Protein AF-A0A553Y7W6-F1 (afdb_monomer_lite)

Organism: NCBI:txid2595054

Structure (mmCIF, N/CA/C/O backbone):
data_AF-A0A553Y7W6-F1
#
_entry.id   AF-A0A553Y7W6-F1
#
loop_
_atom_site.group_PDB
_atom_site.id
_atom_site.type_symbol
_atom_site.label_atom_id
_atom_site.label_alt_id
_atom_site.label_comp_id
_atom_site.label_asym_id
_atom_site.label_entity_id
_atom_site.label_seq_id
_atom_site.pdbx_PDB_ins_code
_atom_site.Cartn_x
_atom_site.Cartn_y
_atom_site.Cartn_z
_atom_site.occupancy
_atom_site.B_iso_or_equiv
_atom_site.auth_seq_id
_atom_site.auth_comp_id
_atom_site.auth_asym_id
_atom_site.auth_atom_id
_atom_site.pdbx_PDB_model_num
ATOM 1 N N . MET A 1 1 ? 10.000 -11.281 1.371 1.00 60.19 1 MET A N 1
ATOM 2 C CA . MET A 1 1 ? 10.105 -10.531 0.098 1.00 60.19 1 MET A CA 1
ATOM 3 C C . MET A 1 1 ? 10.979 -11.271 -0.905 1.00 60.19 1 MET A C 1
ATOM 5 O O . MET A 1 1 ? 10.520 -11.488 -2.017 1.00 60.19 1 MET A O 1
ATOM 9 N N . GLU A 1 2 ? 12.167 -11.736 -0.500 1.00 69.50 2 GLU A N 1
ATOM 10 C CA . GLU A 1 2 ? 13.088 -12.502 -1.363 1.00 69.50 2 GLU A CA 1
ATOM 11 C C . GLU A 1 2 ? 12.433 -13.718 -2.031 1.00 69.50 2 GLU A C 1
ATOM 13 O O . GLU A 1 2 ? 12.596 -13.907 -3.228 1.00 69.50 2 GLU A O 1
ATOM 18 N N . THR A 1 3 ? 11.587 -14.471 -1.320 1.00 86.38 3 THR A N 1
ATOM 19 C CA . THR A 1 3 ? 10.888 -15.637 -1.892 1.00 86.38 3 THR A CA 1
ATOM 20 C C . THR A 1 3 ? 9.918 -15.277 -3.024 1.00 86.38 3 THR A C 1
ATOM 22 O O . THR A 1 3 ? 9.827 -16.005 -4.006 1.00 86.38 3 THR A O 1
ATOM 25 N N . LEU A 1 4 ? 9.204 -14.148 -2.920 1.00 92.94 4 LEU A N 1
ATOM 26 C CA . LEU A 1 4 ? 8.251 -13.721 -3.953 1.00 92.94 4 LEU A CA 1
ATOM 27 C C . LEU A 1 4 ? 8.969 -13.099 -5.152 1.00 92.94 4 LEU A C 1
ATOM 29 O O . LEU A 1 4 ? 8.606 -13.363 -6.295 1.00 92.94 4 LEU A O 1
ATOM 33 N N . GLN A 1 5 ? 10.010 -12.309 -4.887 1.00 94.12 5 GLN A N 1
ATOM 34 C CA . GLN A 1 5 ? 10.893 -11.793 -5.925 1.00 94.12 5 GLN A CA 1
ATOM 35 C C . GLN A 1 5 ? 11.512 -12.940 -6.728 1.00 94.12 5 GLN A C 1
ATOM 37 O O . GLN A 1 5 ? 11.474 -12.910 -7.955 1.00 94.12 5 GLN A O 1
ATOM 42 N N . GLN A 1 6 ? 12.034 -13.959 -6.043 1.00 94.62 6 GLN A N 1
ATOM 43 C CA . GLN A 1 6 ? 12.625 -15.115 -6.700 1.00 94.62 6 GLN A CA 1
ATOM 44 C C . GLN A 1 6 ? 11.585 -15.869 -7.534 1.00 94.62 6 GLN A C 1
ATOM 46 O O . GLN A 1 6 ? 11.834 -16.131 -8.701 1.00 94.62 6 GLN A O 1
ATOM 51 N N . ALA A 1 7 ? 10.376 -16.094 -7.007 1.00 95.50 7 ALA A N 1
ATOM 52 C CA . ALA A 1 7 ? 9.299 -16.725 -7.772 1.00 95.50 7 ALA A CA 1
ATOM 53 C C . ALA A 1 7 ? 8.937 -15.957 -9.062 1.00 95.50 7 ALA A C 1
ATOM 55 O O . ALA A 1 7 ? 8.657 -16.571 -10.091 1.00 95.50 7 ALA A O 1
ATOM 56 N N . VAL A 1 8 ? 8.960 -14.619 -9.038 1.00 96.50 8 VAL A N 1
ATOM 57 C CA . VAL A 1 8 ? 8.783 -13.798 -10.250 1.00 96.50 8 VAL A CA 1
ATOM 58 C C . VAL A 1 8 ? 9.941 -13.987 -11.229 1.00 96.50 8 VAL A C 1
ATOM 60 O O . VAL A 1 8 ? 9.696 -14.181 -12.419 1.00 96.50 8 VAL A O 1
ATOM 63 N N . LEU A 1 9 ? 11.185 -13.960 -10.744 1.00 95.75 9 LEU A N 1
ATOM 64 C CA . LEU A 1 9 ? 12.383 -14.174 -11.566 1.00 95.75 9 LEU A CA 1
ATOM 65 C C . LEU A 1 9 ? 12.431 -15.579 -12.186 1.00 95.75 9 LEU A C 1
ATOM 67 O O . LEU A 1 9 ? 12.907 -15.729 -13.310 1.00 95.75 9 LEU A O 1
ATOM 71 N N . ASP A 1 10 ? 11.879 -16.570 -11.492 1.00 95.25 10 ASP A N 1
ATOM 72 C CA . ASP A 1 10 ? 11.763 -17.959 -11.944 1.00 95.25 10 ASP A CA 1
ATOM 73 C C . ASP A 1 10 ? 10.563 -18.180 -12.888 1.00 95.25 10 ASP A C 1
ATOM 75 O O . ASP A 1 10 ? 10.351 -19.286 -13.385 1.00 95.25 10 ASP A O 1
ATOM 79 N N . GLY A 1 11 ? 9.768 -17.139 -13.161 1.00 94.06 11 GLY A N 1
ATOM 80 C CA . GLY A 1 11 ? 8.676 -17.178 -14.136 1.00 94.06 11 GLY A CA 1
ATOM 81 C C . GLY A 1 11 ? 7.342 -17.712 -13.607 1.00 94.06 11 GLY A C 1
ATOM 82 O O . GLY A 1 11 ? 6.443 -17.991 -14.401 1.00 94.06 11 GLY A O 1
ATOM 83 N N . ALA A 1 12 ? 7.145 -17.801 -12.287 1.00 94.94 12 ALA A N 1
ATOM 84 C CA . ALA A 1 12 ? 5.928 -18.365 -11.685 1.00 94.94 12 ALA A CA 1
ATOM 85 C C . ALA A 1 12 ? 4.624 -17.604 -12.027 1.00 94.94 12 ALA A C 1
ATOM 87 O O . ALA A 1 12 ? 3.531 -18.098 -11.762 1.00 94.94 12 ALA A O 1
ATOM 88 N N . PHE A 1 13 ? 4.721 -16.411 -12.624 1.00 93.94 13 PHE A N 1
ATOM 89 C CA . PHE A 1 13 ? 3.596 -15.505 -12.892 1.00 93.94 13 PHE A CA 1
ATOM 90 C C . PHE A 1 13 ? 3.423 -15.153 -14.387 1.00 93.94 13 PHE A C 1
ATOM 92 O O . PHE A 1 13 ? 2.689 -14.225 -14.755 1.00 93.94 13 PHE A O 1
ATOM 99 N N . GLY A 1 14 ? 4.052 -15.924 -15.279 1.00 90.12 14 GLY A N 1
ATOM 100 C CA . GLY A 1 14 ? 3.848 -15.838 -16.724 1.00 90.12 14 GLY A CA 1
ATOM 101 C C . GLY A 1 14 ? 4.963 -15.092 -17.452 1.00 90.12 14 GLY A C 1
ATOM 102 O O . GLY A 1 14 ? 5.986 -15.687 -17.759 1.00 90.12 14 GLY A O 1
ATOM 103 N N . ALA A 1 15 ? 4.740 -13.822 -17.810 1.00 89.50 15 ALA A N 1
ATOM 104 C CA . ALA A 1 15 ? 5.671 -13.077 -18.665 1.00 89.50 15 ALA A CA 1
ATOM 105 C C . ALA A 1 15 ? 7.066 -12.968 -18.026 1.00 89.50 15 ALA A C 1
ATOM 107 O O . ALA A 1 15 ? 7.164 -12.579 -16.862 1.00 89.50 15 ALA A O 1
ATOM 108 N N . ASP A 1 16 ? 8.127 -13.257 -18.789 1.00 95.81 16 ASP A N 1
ATOM 109 C CA . ASP A 1 16 ? 9.507 -13.109 -18.307 1.00 95.81 16 ASP A CA 1
ATOM 110 C C . ASP A 1 16 ? 9.724 -11.652 -17.849 1.00 95.81 16 ASP A C 1
ATOM 112 O O . ASP A 1 16 ? 9.533 -10.739 -18.665 1.00 95.81 16 ASP A O 1
ATOM 116 N N . PRO A 1 17 ? 10.110 -11.392 -16.584 1.00 96.88 17 PRO A N 1
ATOM 117 C CA . PRO A 1 17 ? 10.348 -10.036 -16.090 1.00 96.88 17 PRO A CA 1
ATOM 118 C C . PRO A 1 17 ? 11.421 -9.267 -16.883 1.00 96.88 17 PRO A C 1
ATOM 120 O O . PRO A 1 17 ? 11.424 -8.039 -16.850 1.00 96.88 17 PRO A O 1
ATOM 123 N N . ARG A 1 18 ? 12.285 -9.946 -17.650 1.00 97.44 18 ARG A N 1
ATOM 124 C CA . ARG A 1 18 ? 13.257 -9.322 -18.572 1.00 97.44 18 ARG A CA 1
ATOM 125 C C . ARG A 1 18 ? 12.623 -8.785 -19.860 1.00 97.44 18 ARG A C 1
ATOM 127 O O . ARG A 1 18 ? 13.221 -7.968 -20.556 1.00 97.44 18 ARG A O 1
ATOM 134 N N . SER A 1 19 ? 11.423 -9.254 -20.203 1.00 96.81 19 SER A N 1
ATOM 135 C CA . SER A 1 19 ? 10.710 -8.892 -21.439 1.00 96.81 19 SER A CA 1
ATOM 136 C C . SER A 1 19 ? 9.759 -7.701 -21.282 1.00 96.81 19 SER A C 1
ATOM 138 O O . SER A 1 19 ? 9.244 -7.182 -22.271 1.00 96.81 19 SER A O 1
ATOM 140 N N . VAL A 1 20 ? 9.531 -7.247 -20.048 1.00 97.31 20 VAL A N 1
ATOM 141 C CA . VAL A 1 20 ? 8.572 -6.188 -19.713 1.00 97.31 20 VAL A CA 1
ATOM 142 C C . VAL A 1 20 ? 9.286 -4.993 -19.093 1.00 97.31 20 VAL A C 1
ATOM 144 O O . VAL A 1 20 ? 10.132 -5.157 -18.219 1.00 97.31 20 VAL A O 1
ATOM 147 N N . ARG A 1 21 ? 8.950 -3.782 -19.552 1.00 98.38 21 ARG A N 1
ATOM 148 C CA . ARG A 1 21 ? 9.668 -2.545 -19.206 1.00 98.38 21 ARG A CA 1
ATOM 149 C C . ARG A 1 21 ? 8.758 -1.482 -18.614 1.00 98.38 21 ARG A C 1
ATOM 151 O O . ARG A 1 21 ? 7.605 -1.343 -19.026 1.00 98.38 21 ARG A O 1
ATOM 158 N N . ILE A 1 22 ? 9.305 -0.699 -17.688 1.00 98.56 22 ILE A N 1
ATOM 159 C CA . ILE A 1 22 ? 8.614 0.446 -17.093 1.00 98.56 22 ILE A CA 1
ATOM 160 C C . ILE A 1 22 ? 8.524 1.579 -18.115 1.00 98.56 22 ILE A C 1
ATOM 162 O O . ILE A 1 22 ? 9.535 2.069 -18.611 1.00 98.56 22 ILE A O 1
ATOM 166 N N . SER A 1 23 ? 7.307 2.026 -18.421 1.00 98.19 23 SER A N 1
ATOM 167 C CA . SER A 1 23 ? 7.072 3.109 -19.386 1.00 98.19 23 SER A CA 1
ATOM 168 C C . SER A 1 23 ? 7.096 4.494 -18.744 1.00 98.19 23 SER A C 1
ATOM 170 O O . SER A 1 23 ? 7.271 5.502 -19.422 1.00 98.19 23 SER A O 1
ATOM 172 N N . THR A 1 24 ? 6.830 4.572 -17.441 1.00 98.25 24 THR A N 1
ATOM 173 C CA . THR A 1 24 ? 6.762 5.833 -16.698 1.00 98.25 24 THR A CA 1
ATOM 174 C C . THR A 1 24 ? 7.152 5.574 -15.256 1.00 98.25 24 THR A C 1
ATOM 176 O O . THR A 1 24 ? 6.644 4.637 -14.650 1.00 98.25 24 THR A O 1
ATOM 179 N N . ALA A 1 25 ? 8.003 6.422 -14.696 1.00 98.19 25 ALA A N 1
ATOM 180 C CA . ALA A 1 25 ? 8.315 6.436 -13.277 1.00 98.19 25 ALA A CA 1
ATOM 181 C C . ALA A 1 25 ? 8.031 7.838 -12.736 1.00 98.19 25 ALA A C 1
ATOM 183 O O . ALA A 1 25 ? 8.266 8.830 -13.428 1.00 98.19 25 ALA A O 1
ATOM 184 N N . PHE A 1 26 ? 7.494 7.929 -11.525 1.00 97.50 26 PHE A N 1
ATOM 185 C CA . PHE A 1 26 ? 7.253 9.208 -10.866 1.00 97.50 26 PHE A CA 1
ATOM 186 C C . PHE A 1 26 ? 7.236 9.050 -9.348 1.00 97.50 26 PHE A C 1
ATOM 188 O O . PHE A 1 26 ? 6.896 7.992 -8.819 1.00 97.50 26 PHE A O 1
ATOM 195 N N . ALA A 1 27 ? 7.579 10.126 -8.647 1.00 96.19 27 ALA A N 1
ATOM 196 C CA . ALA A 1 27 ? 7.459 10.216 -7.201 1.00 96.19 27 ALA A CA 1
ATOM 197 C C . ALA A 1 27 ? 6.291 11.136 -6.829 1.00 96.19 27 ALA A C 1
ATOM 199 O O . ALA A 1 27 ? 6.080 12.174 -7.454 1.00 96.19 27 ALA A O 1
ATOM 200 N N . THR A 1 28 ? 5.532 10.766 -5.801 1.00 95.00 28 THR A N 1
ATOM 201 C CA . THR A 1 28 ? 4.496 11.618 -5.205 1.00 95.00 28 THR A CA 1
ATOM 202 C C 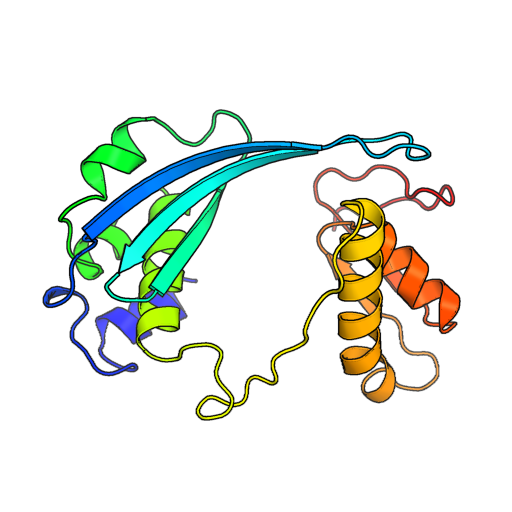. THR A 1 28 ? 4.881 11.941 -3.770 1.00 95.00 28 THR A C 1
ATOM 204 O O . THR A 1 28 ? 5.091 11.028 -2.975 1.00 95.00 28 THR A O 1
ATOM 207 N N . SER A 1 29 ? 4.935 13.229 -3.429 1.00 92.56 29 SER A N 1
ATOM 208 C CA . SER A 1 29 ? 5.037 13.694 -2.044 1.00 92.56 29 SER A CA 1
ATOM 209 C C . SER A 1 29 ? 3.691 14.270 -1.624 1.00 92.56 29 SER A C 1
ATOM 211 O O . SER A 1 29 ? 3.142 15.137 -2.304 1.00 92.56 29 SER A O 1
ATOM 213 N N . GLN A 1 30 ? 3.132 13.766 -0.529 1.00 89.62 30 GLN A N 1
ATOM 214 C CA . GLN A 1 30 ? 1.838 14.208 -0.016 1.00 89.62 30 GLN A CA 1
ATOM 215 C C . GLN A 1 30 ? 1.894 14.392 1.494 1.00 89.62 30 GLN A C 1
ATOM 217 O O . GLN A 1 30 ? 2.546 13.623 2.197 1.00 89.62 30 GLN A O 1
ATOM 222 N N . ALA A 1 31 ? 1.166 15.383 2.000 1.00 88.38 31 ALA A N 1
ATOM 223 C CA . ALA A 1 31 ? 0.956 15.579 3.424 1.00 88.38 31 ALA A CA 1
ATOM 224 C C . ALA A 1 31 ? -0.533 15.763 3.709 1.00 88.38 31 ALA A C 1
ATOM 226 O O . ALA A 1 31 ? -1.252 16.398 2.937 1.00 88.38 31 ALA A O 1
ATOM 227 N N . VAL A 1 32 ? -0.998 15.196 4.817 1.00 84.31 32 VAL A N 1
ATOM 228 C CA . VAL A 1 32 ? -2.408 15.222 5.203 1.00 84.31 32 VAL A CA 1
ATOM 229 C C . VAL A 1 32 ? -2.535 15.640 6.657 1.00 84.31 32 VAL A C 1
ATOM 231 O O . VAL A 1 32 ? -1.887 15.082 7.541 1.00 84.31 32 VAL A O 1
ATOM 234 N N . ARG A 1 33 ? -3.431 16.597 6.897 1.00 84.69 33 ARG A N 1
ATOM 235 C CA . ARG A 1 33 ? -3.958 16.961 8.210 1.00 84.69 33 ARG A CA 1
ATOM 236 C C . ARG A 1 33 ? -5.468 17.101 8.056 1.00 84.69 33 ARG A C 1
ATOM 238 O O . ARG A 1 33 ? -5.930 17.834 7.186 1.00 84.69 33 ARG A O 1
ATOM 245 N N . HIS A 1 34 ? -6.228 16.333 8.821 1.00 80.56 34 HIS A N 1
ATOM 246 C CA . HIS A 1 34 ? -7.685 16.338 8.736 1.00 80.56 34 HIS A CA 1
ATOM 247 C C . HIS A 1 34 ? -8.272 17.293 9.766 1.00 80.56 34 HIS A C 1
ATOM 249 O O . HIS A 1 34 ? -7.792 17.348 10.897 1.00 80.56 34 HIS A O 1
ATOM 255 N N . ASP A 1 35 ? -9.337 17.991 9.381 1.00 74.75 35 ASP A N 1
ATOM 256 C CA . ASP A 1 35 ? -10.119 18.769 10.331 1.00 74.75 35 ASP A CA 1
ATOM 257 C C . ASP A 1 35 ? -10.693 17.854 11.429 1.00 74.75 35 ASP A C 1
ATOM 259 O O . ASP A 1 35 ? -11.096 16.715 11.162 1.00 74.75 35 ASP A O 1
ATOM 263 N N . GLY A 1 36 ? -10.643 18.321 12.677 1.00 71.19 36 GLY A N 1
ATOM 264 C CA . GLY A 1 36 ? -11.019 17.547 13.864 1.00 71.19 36 GLY A CA 1
ATOM 265 C C . GLY A 1 36 ? -10.055 16.423 14.282 1.00 71.19 36 GLY A C 1
ATOM 266 O O . GLY A 1 36 ? -10.410 15.633 15.154 1.00 71.19 36 GLY A O 1
ATOM 267 N N . ARG A 1 37 ? -8.852 16.310 13.695 1.00 74.31 37 ARG A N 1
ATOM 268 C CA . ARG A 1 37 ? -7.828 15.311 14.075 1.00 74.31 37 ARG A CA 1
ATOM 269 C C . ARG A 1 37 ? -6.560 16.018 14.574 1.00 74.31 37 ARG A C 1
ATOM 271 O O . ARG A 1 37 ? -6.115 16.997 13.982 1.00 74.31 37 ARG A O 1
ATOM 278 N N . SER A 1 38 ? -5.951 15.519 15.652 1.00 69.69 38 SER A N 1
ATOM 279 C CA . SER A 1 38 ? -4.778 16.152 16.289 1.00 69.69 38 SER A CA 1
ATOM 280 C C . SER A 1 38 ? -3.453 15.919 15.545 1.00 69.69 38 SER A C 1
ATOM 282 O O . SER A 1 38 ? -2.488 16.657 15.748 1.00 69.69 38 SER A O 1
ATOM 284 N N . GLY A 1 39 ? -3.399 14.917 14.662 1.00 72.44 39 GLY A N 1
ATOM 285 C CA . GLY A 1 39 ? -2.197 14.499 13.940 1.00 72.44 39 GLY A CA 1
ATOM 286 C C . GLY A 1 39 ? -2.271 14.675 12.422 1.00 72.44 39 GLY A C 1
ATOM 287 O O . GLY A 1 39 ? -3.319 14.950 11.837 1.00 72.44 39 GLY A O 1
ATOM 288 N N . GLY A 1 40 ? -1.124 14.480 11.776 1.00 77.19 40 GLY A N 1
ATOM 289 C CA . GLY A 1 40 ? -0.989 14.421 10.326 1.00 77.19 40 GLY A CA 1
ATOM 290 C C . GLY A 1 40 ? 0.172 13.520 9.919 1.00 77.19 40 GLY A C 1
ATOM 291 O O . GLY A 1 40 ? 0.973 13.110 10.763 1.00 77.19 40 GLY A O 1
ATOM 292 N N . TYR A 1 41 ? 0.264 13.216 8.630 1.00 79.06 41 TYR A N 1
ATOM 293 C CA . TYR A 1 41 ? 1.350 12.418 8.065 1.00 79.06 41 TYR A CA 1
ATOM 294 C C . TYR A 1 41 ? 1.878 13.053 6.783 1.00 79.06 41 TYR A C 1
ATOM 296 O O . TYR A 1 41 ? 1.172 13.815 6.119 1.00 79.06 41 TYR A O 1
ATOM 304 N N . ARG A 1 42 ? 3.124 12.722 6.445 1.00 86.25 42 ARG A N 1
ATOM 305 C CA . ARG A 1 42 ? 3.745 12.997 5.152 1.00 86.25 42 ARG A CA 1
ATOM 306 C C . ARG A 1 42 ? 4.212 11.667 4.586 1.00 86.25 42 ARG A C 1
ATOM 308 O O . ARG A 1 42 ? 4.894 10.935 5.290 1.00 86.25 42 ARG A O 1
ATOM 315 N N . ASN A 1 43 ? 3.863 11.399 3.336 1.00 86.81 43 ASN A N 1
ATOM 316 C CA . ASN A 1 43 ? 4.275 10.205 2.615 1.00 86.81 43 ASN A CA 1
ATOM 317 C C . ASN A 1 43 ? 5.041 10.615 1.362 1.00 86.81 43 ASN A C 1
ATOM 319 O O . ASN A 1 43 ? 4.632 11.545 0.661 1.00 86.81 43 ASN A O 1
ATOM 323 N N . GLU A 1 44 ? 6.094 9.870 1.053 1.00 94.62 44 GLU A N 1
ATOM 324 C CA . GLU A 1 44 ? 6.734 9.866 -0.257 1.00 94.62 44 GLU A CA 1
ATOM 325 C C . GLU A 1 44 ? 6.531 8.496 -0.885 1.00 94.62 44 GLU A C 1
ATOM 327 O O . GLU A 1 44 ? 6.646 7.479 -0.209 1.00 94.62 44 GLU A O 1
ATOM 332 N N . VAL A 1 45 ? 6.149 8.458 -2.159 1.00 96.88 45 VAL A N 1
ATOM 333 C CA . VAL A 1 45 ? 5.792 7.214 -2.846 1.00 96.88 45 VAL A CA 1
ATOM 334 C C . VAL A 1 45 ? 6.441 7.193 -4.220 1.00 96.88 45 VAL A C 1
ATOM 336 O O . VAL A 1 45 ? 6.158 8.069 -5.039 1.00 96.88 45 VAL A O 1
ATOM 339 N N . LEU A 1 46 ? 7.262 6.179 -4.488 1.00 98.12 46 LEU A N 1
ATOM 340 C CA . LEU A 1 46 ? 7.717 5.857 -5.839 1.00 98.12 46 LEU A CA 1
ATOM 341 C C . LEU A 1 46 ? 6.621 5.065 -6.547 1.00 98.12 46 LEU A C 1
ATOM 343 O O . LEU A 1 46 ? 6.095 4.111 -5.978 1.00 98.12 46 LEU A O 1
ATOM 347 N N . SER A 1 47 ? 6.290 5.446 -7.778 1.00 98.50 47 SER A N 1
ATOM 348 C CA . SER A 1 47 ? 5.295 4.771 -8.609 1.00 98.50 47 SER A CA 1
ATOM 349 C C . SER A 1 47 ? 5.853 4.464 -9.994 1.00 98.50 47 SER A C 1
ATOM 351 O O . SER A 1 47 ? 6.419 5.340 -10.651 1.00 98.50 47 SER A O 1
ATOM 353 N N . LEU A 1 48 ? 5.675 3.221 -10.439 1.00 98.75 48 LEU A N 1
ATOM 354 C CA . LEU A 1 48 ? 6.207 2.682 -11.687 1.00 98.75 48 LEU A CA 1
ATOM 355 C C . LEU A 1 48 ? 5.063 2.140 -12.543 1.00 98.75 48 LEU A C 1
ATOM 357 O O . LEU A 1 48 ? 4.301 1.273 -12.117 1.00 98.75 48 LEU A O 1
ATOM 361 N N . ARG A 1 49 ? 4.942 2.645 -13.769 1.00 98.56 49 ARG A N 1
ATOM 362 C CA . ARG A 1 49 ? 3.928 2.216 -14.727 1.00 98.56 49 ARG A CA 1
ATOM 363 C C . ARG A 1 49 ? 4.455 1.090 -15.606 1.00 98.56 49 ARG A C 1
ATOM 365 O O . ARG A 1 49 ? 5.417 1.284 -16.349 1.00 98.56 49 ARG A O 1
ATOM 372 N N . LEU A 1 50 ? 3.752 -0.038 -15.583 1.00 98.12 50 LEU A N 1
ATOM 373 C CA . LEU A 1 50 ? 3.965 -1.179 -16.465 1.00 98.12 50 LEU A CA 1
ATOM 374 C C . LEU A 1 50 ? 2.671 -1.486 -17.230 1.00 98.12 50 LEU A C 1
ATOM 376 O O . LEU A 1 50 ? 1.719 -2.062 -16.699 1.00 98.12 50 LEU A O 1
ATOM 380 N N . GLY A 1 51 ? 2.617 -1.066 -18.495 1.00 95.88 51 GLY A N 1
ATOM 381 C CA . GLY A 1 51 ? 1.403 -1.162 -19.306 1.00 95.88 51 GLY A CA 1
ATOM 382 C C . GLY A 1 51 ? 0.222 -0.423 -18.657 1.00 95.88 51 GLY A C 1
ATOM 383 O O . GLY A 1 51 ? 0.248 0.800 -18.483 1.00 95.88 51 GLY A O 1
ATOM 384 N N . ALA A 1 52 ? -0.829 -1.173 -18.313 1.00 94.62 52 ALA A N 1
ATOM 385 C CA . ALA A 1 52 ? -2.018 -0.650 -17.634 1.00 94.62 52 ALA A CA 1
ATOM 386 C C . ALA A 1 52 ? -1.880 -0.569 -16.100 1.00 94.62 52 ALA A C 1
ATOM 388 O O . ALA A 1 52 ? -2.715 0.067 -15.461 1.00 94.62 52 ALA A O 1
ATOM 389 N N . ALA A 1 53 ? -0.858 -1.195 -15.513 1.00 97.00 53 ALA A N 1
ATOM 390 C CA . ALA A 1 53 ? -0.651 -1.228 -14.070 1.00 97.00 53 ALA A CA 1
ATOM 391 C C . ALA A 1 53 ? 0.267 -0.094 -13.602 1.00 97.00 53 ALA A C 1
ATOM 393 O O . ALA A 1 53 ? 1.174 0.329 -14.324 1.00 97.00 53 ALA A O 1
ATOM 394 N N . VAL A 1 54 ? 0.048 0.363 -12.371 1.00 98.25 54 VAL A N 1
ATOM 395 C CA . VAL A 1 54 ? 0.966 1.244 -11.646 1.00 98.25 54 VAL A CA 1
ATOM 396 C C . VAL A 1 54 ? 1.248 0.587 -10.308 1.00 98.25 54 VAL A C 1
ATOM 398 O O . VAL A 1 54 ? 0.340 0.469 -9.490 1.00 98.25 54 VAL A O 1
ATOM 401 N N . GLY A 1 55 ? 2.487 0.146 -10.122 1.00 98.19 55 GLY A N 1
ATOM 402 C CA . GLY A 1 55 ? 2.958 -0.349 -8.838 1.00 98.19 55 GLY A CA 1
ATOM 403 C C . GLY A 1 55 ? 3.599 0.758 -8.029 1.00 98.19 55 GLY A C 1
ATOM 404 O O . GLY A 1 55 ? 4.212 1.664 -8.601 1.00 98.19 55 GLY A O 1
ATOM 405 N N . SER A 1 56 ? 3.480 0.683 -6.711 1.00 97.94 56 SER A N 1
ATOM 406 C CA . SER A 1 56 ? 3.940 1.746 -5.828 1.00 97.94 56 SER A CA 1
ATOM 407 C C . SER A 1 56 ? 4.580 1.213 -4.552 1.00 97.94 56 SER A C 1
ATOM 409 O O . SER A 1 56 ? 4.198 0.182 -4.009 1.00 97.94 56 SER A O 1
ATOM 411 N N . CYS A 1 57 ? 5.536 1.967 -4.019 1.00 97.50 57 CYS A N 1
ATOM 412 C CA . CYS A 1 57 ? 6.072 1.724 -2.687 1.00 97.50 57 CYS A CA 1
ATOM 413 C C . CYS A 1 57 ? 6.304 3.049 -1.964 1.00 97.50 57 CYS A C 1
ATOM 415 O O . CYS A 1 57 ? 6.870 3.988 -2.530 1.00 97.50 57 CYS A O 1
ATOM 417 N N . ALA A 1 58 ? 5.833 3.123 -0.719 1.00 94.50 58 ALA A N 1
ATOM 418 C CA . ALA A 1 58 ? 6.105 4.254 0.151 1.00 94.50 58 ALA A CA 1
ATOM 419 C C . ALA A 1 58 ? 7.546 4.188 0.676 1.00 94.50 58 ALA A C 1
ATOM 421 O O . ALA A 1 58 ? 8.050 3.114 1.003 1.00 94.50 58 ALA A O 1
ATOM 422 N N . ALA A 1 59 ? 8.181 5.346 0.776 1.00 93.31 59 ALA A N 1
ATOM 423 C CA . ALA A 1 59 ? 9.458 5.548 1.434 1.00 93.31 59 ALA A CA 1
ATOM 424 C C . ALA A 1 59 ? 9.281 6.515 2.607 1.00 93.31 59 ALA A C 1
ATOM 426 O O . ALA A 1 59 ? 8.370 7.351 2.616 1.00 93.31 59 ALA A O 1
ATOM 427 N N . GLU A 1 60 ? 10.188 6.418 3.577 1.00 88.38 60 GLU A N 1
ATOM 428 C CA . GLU A 1 60 ? 10.311 7.450 4.600 1.00 88.38 60 GLU A CA 1
ATOM 429 C C . GLU A 1 60 ? 10.594 8.811 3.942 1.00 88.38 60 GLU A C 1
ATOM 431 O O . GLU A 1 60 ? 11.314 8.867 2.939 1.00 88.38 60 GLU A O 1
ATOM 436 N N . PRO A 1 61 ? 10.055 9.920 4.476 1.00 86.38 61 PRO A N 1
ATOM 437 C CA . PRO A 1 61 ? 10.284 11.236 3.897 1.00 86.38 61 PRO A CA 1
ATOM 438 C C . PRO A 1 61 ? 11.779 11.568 3.775 1.00 86.38 61 PRO A C 1
ATOM 440 O O . PRO A 1 61 ? 12.495 11.600 4.774 1.00 86.38 61 PRO A O 1
ATOM 443 N N . GLY A 1 62 ? 12.238 11.860 2.557 1.00 87.38 62 GLY A N 1
ATOM 444 C CA . GLY A 1 62 ? 13.641 12.143 2.243 1.00 87.38 62 GLY A CA 1
ATOM 445 C C . GLY A 1 62 ? 14.498 10.906 1.959 1.00 87.38 62 GLY A C 1
ATOM 446 O O . GLY A 1 62 ? 15.671 11.060 1.633 1.00 87.38 62 GLY A O 1
ATOM 447 N N . ALA A 1 63 ? 13.941 9.694 2.050 1.00 90.12 63 ALA A N 1
ATOM 448 C CA . ALA A 1 63 ? 14.656 8.449 1.762 1.00 90.12 63 ALA A CA 1
ATOM 449 C C . ALA A 1 63 ? 14.543 7.997 0.294 1.00 90.12 63 ALA A C 1
ATOM 451 O O . ALA A 1 63 ? 15.169 7.008 -0.084 1.00 90.12 63 ALA A O 1
ATOM 452 N N . LEU A 1 64 ? 13.744 8.687 -0.530 1.00 93.00 64 LEU A N 1
ATOM 453 C CA . LEU A 1 64 ? 13.635 8.419 -1.963 1.00 93.00 64 LEU A CA 1
ATOM 454 C C . LEU A 1 64 ? 14.500 9.414 -2.744 1.00 93.00 64 LEU A C 1
ATOM 456 O O . LEU A 1 64 ? 14.118 10.582 -2.865 1.00 93.00 64 LEU A O 1
ATOM 460 N N . PRO A 1 65 ? 15.646 8.985 -3.290 1.00 93.19 65 PRO A N 1
ATOM 461 C CA . PRO A 1 65 ? 16.505 9.907 -3.996 1.00 93.19 65 PRO A CA 1
ATOM 462 C C . PRO A 1 65 ? 15.998 10.121 -5.440 1.00 93.19 65 PRO A C 1
ATOM 464 O O . PRO A 1 65 ? 15.365 9.221 -6.007 1.00 93.19 65 PRO A O 1
ATOM 467 N N . PRO A 1 66 ? 16.211 11.305 -6.048 1.00 90.00 66 PRO A N 1
ATOM 468 C CA . PRO A 1 66 ? 15.629 11.644 -7.351 1.00 90.00 66 PRO A CA 1
ATOM 469 C C . PRO A 1 66 ? 16.005 10.676 -8.481 1.00 90.00 66 PRO A C 1
ATOM 471 O O . PRO A 1 66 ? 15.173 10.394 -9.346 1.00 90.00 66 PRO A O 1
ATOM 474 N N . GLU A 1 67 ? 17.223 10.132 -8.454 1.00 94.12 67 GLU A N 1
ATOM 475 C CA . GLU A 1 67 ? 17.730 9.179 -9.443 1.00 94.12 67 GLU A CA 1
ATOM 476 C C . GLU A 1 67 ? 16.918 7.882 -9.491 1.00 94.12 67 GLU A C 1
ATOM 478 O O . GLU A 1 67 ? 16.784 7.287 -10.554 1.00 94.12 67 GLU A O 1
ATOM 483 N N . ALA A 1 68 ? 16.249 7.496 -8.397 1.00 94.88 68 ALA A N 1
ATOM 484 C CA . ALA A 1 68 ? 15.393 6.311 -8.385 1.00 94.88 68 ALA A CA 1
ATOM 485 C C . ALA A 1 68 ? 14.255 6.397 -9.420 1.00 94.88 68 ALA A C 1
ATOM 487 O O . ALA A 1 68 ? 13.761 5.371 -9.884 1.00 94.88 68 ALA A O 1
ATOM 488 N N . VAL A 1 69 ? 13.826 7.609 -9.791 1.00 95.94 69 VAL A N 1
ATOM 489 C CA . VAL A 1 69 ? 12.831 7.822 -10.850 1.00 95.94 69 VAL A CA 1
ATOM 490 C C . VAL A 1 69 ? 13.468 7.675 -12.233 1.00 95.94 69 VAL A C 1
ATOM 492 O O . VAL A 1 69 ? 12.909 6.990 -13.090 1.00 95.94 69 VAL A O 1
ATOM 495 N N . THR A 1 70 ? 14.621 8.306 -12.465 1.00 95.44 70 THR A N 1
ATOM 496 C CA . THR A 1 70 ? 15.289 8.291 -13.777 1.00 95.44 70 THR A CA 1
ATOM 497 C C . THR A 1 70 ? 15.896 6.936 -14.112 1.00 95.44 70 THR A C 1
ATOM 499 O O . THR A 1 70 ? 15.857 6.533 -15.269 1.00 95.44 70 THR A O 1
ATOM 502 N N . ASP A 1 71 ? 16.384 6.209 -13.113 1.00 94.38 71 ASP A N 1
ATOM 503 C CA . ASP A 1 71 ? 16.975 4.882 -13.281 1.00 94.38 71 ASP A CA 1
ATOM 504 C C . ASP A 1 71 ? 15.898 3.818 -13.525 1.00 94.38 71 ASP A C 1
ATOM 506 O O . ASP A 1 71 ? 16.144 2.806 -14.182 1.00 94.38 71 ASP A O 1
ATOM 510 N N . ALA A 1 72 ? 14.683 4.043 -13.012 1.00 97.38 72 ALA A N 1
ATOM 511 C CA . ALA A 1 72 ? 13.592 3.089 -13.142 1.00 97.38 72 ALA A CA 1
ATOM 512 C C . ALA A 1 72 ? 12.873 3.151 -14.495 1.00 97.38 72 ALA A C 1
ATOM 514 O O . ALA A 1 72 ? 12.348 2.136 -14.956 1.00 97.38 72 ALA A O 1
ATOM 515 N N . VAL A 1 73 ? 12.807 4.318 -15.141 1.00 97.38 73 VAL A N 1
ATOM 516 C CA . VAL A 1 73 ? 12.123 4.444 -16.435 1.00 97.38 73 VAL A CA 1
ATOM 517 C C . VAL A 1 73 ? 12.906 3.729 -17.542 1.00 97.38 73 VAL A C 1
ATOM 519 O O . VAL A 1 73 ? 14.114 3.870 -17.681 1.00 97.38 73 VAL A O 1
ATOM 522 N N . GLY A 1 74 ? 12.211 2.929 -18.350 1.00 97.75 74 GLY A N 1
ATOM 523 C CA . GLY A 1 74 ? 12.800 2.152 -19.442 1.00 97.75 74 GLY A CA 1
ATOM 524 C C . GLY A 1 74 ? 13.503 0.861 -19.011 1.00 97.75 74 GLY A C 1
ATOM 525 O O . GLY A 1 74 ? 13.717 -0.007 -19.863 1.00 97.75 74 GLY A O 1
ATOM 526 N N . ALA A 1 75 ? 13.813 0.690 -17.724 1.00 98.38 75 ALA A N 1
ATOM 527 C CA . ALA A 1 75 ? 14.367 -0.548 -17.187 1.00 98.38 75 ALA A CA 1
ATOM 528 C C . ALA A 1 75 ? 13.355 -1.703 -17.274 1.00 98.38 75 ALA A C 1
ATOM 530 O O . ALA A 1 75 ? 12.136 -1.501 -17.198 1.00 98.38 75 ALA A O 1
ATOM 531 N N . ASP A 1 76 ? 13.865 -2.921 -17.452 1.00 98.50 76 ASP A N 1
ATOM 532 C CA . ASP A 1 76 ? 13.057 -4.129 -17.311 1.00 98.50 76 ASP A CA 1
ATOM 533 C C . ASP A 1 76 ? 12.836 -4.491 -15.836 1.00 98.50 76 ASP A C 1
ATOM 535 O O . ASP A 1 76 ? 13.580 -4.074 -14.944 1.00 98.50 76 ASP A O 1
ATOM 539 N N . VAL A 1 77 ? 11.781 -5.259 -15.566 1.00 98.25 77 VAL A N 1
ATOM 540 C CA . VAL A 1 77 ? 11.398 -5.609 -14.191 1.00 98.25 77 VAL A CA 1
ATOM 541 C C . VAL A 1 77 ? 12.488 -6.429 -13.502 1.00 98.25 77 VAL A C 1
ATOM 543 O O . VAL A 1 77 ? 12.727 -6.220 -12.315 1.00 98.25 77 VAL A O 1
ATOM 546 N N . ALA A 1 78 ? 13.179 -7.328 -14.208 1.00 98.06 78 ALA A N 1
ATOM 547 C CA . ALA A 1 78 ? 14.217 -8.158 -13.597 1.00 98.06 78 ALA A CA 1
ATOM 548 C C . ALA A 1 78 ? 15.391 -7.311 -13.078 1.00 98.06 78 ALA A C 1
ATOM 550 O O . ALA A 1 78 ? 15.849 -7.527 -11.954 1.00 98.06 78 ALA A O 1
ATOM 551 N N . ALA A 1 79 ? 15.825 -6.309 -13.848 1.00 98.06 79 ALA A N 1
ATOM 552 C CA . ALA A 1 79 ? 16.835 -5.347 -13.417 1.00 98.06 79 ALA A CA 1
ATOM 553 C C . ALA A 1 79 ? 16.389 -4.566 -12.168 1.00 98.06 79 ALA A C 1
ATOM 555 O O . ALA A 1 79 ? 17.158 -4.420 -11.217 1.00 98.06 79 ALA A O 1
ATOM 556 N N . LEU A 1 80 ? 15.129 -4.123 -12.118 1.00 98.00 80 LEU A N 1
ATOM 557 C CA . LEU A 1 80 ? 14.599 -3.378 -10.970 1.00 98.00 80 LEU A CA 1
ATOM 558 C C . LEU A 1 80 ? 14.420 -4.232 -9.715 1.00 98.00 80 LEU A C 1
ATOM 560 O O . LEU A 1 80 ? 14.596 -3.731 -8.606 1.00 98.00 80 LEU A O 1
ATOM 564 N N . LEU A 1 81 ? 14.134 -5.524 -9.861 1.00 97.38 81 LEU A N 1
ATOM 565 C CA . LEU A 1 81 ? 14.122 -6.464 -8.739 1.00 97.38 81 LEU A CA 1
ATOM 566 C C . LEU A 1 81 ? 15.529 -6.684 -8.154 1.00 97.38 81 LEU A C 1
ATOM 568 O O . LEU A 1 81 ? 15.655 -6.993 -6.972 1.00 97.38 81 LEU A O 1
ATOM 572 N N . ALA A 1 82 ? 16.593 -6.467 -8.928 1.00 95.88 82 ALA A N 1
ATOM 573 C CA . ALA A 1 82 ? 17.974 -6.492 -8.440 1.00 95.88 82 ALA A CA 1
ATOM 574 C C . ALA A 1 82 ? 18.469 -5.131 -7.902 1.00 95.88 82 ALA A C 1
ATOM 576 O O . ALA A 1 82 ? 19.598 -5.033 -7.423 1.00 95.88 82 ALA A O 1
ATOM 577 N N . HIS A 1 83 ? 17.647 -4.079 -7.964 1.00 96.31 83 HIS A N 1
ATOM 578 C CA . HIS A 1 83 ? 18.041 -2.724 -7.579 1.00 96.31 83 HIS A CA 1
ATOM 579 C C . HIS A 1 83 ? 18.424 -2.637 -6.088 1.00 96.31 83 HIS A C 1
ATOM 581 O O . HIS A 1 83 ? 17.746 -3.256 -5.265 1.00 96.31 83 HIS A O 1
ATOM 587 N N . PRO A 1 84 ? 19.441 -1.847 -5.678 1.00 94.38 84 PRO A N 1
ATOM 588 C CA . PRO A 1 84 ? 19.881 -1.765 -4.278 1.00 94.38 84 PRO A CA 1
ATOM 589 C C . PRO A 1 84 ? 18.825 -1.183 -3.327 1.00 94.38 84 PRO A C 1
ATOM 591 O O . PRO A 1 84 ? 18.730 -1.604 -2.172 1.00 94.38 84 PRO A O 1
ATOM 594 N N . LEU A 1 85 ? 17.983 -0.263 -3.806 1.00 95.31 85 LEU A N 1
ATOM 595 C CA . LEU A 1 85 ? 16.925 0.350 -2.997 1.00 95.31 85 LEU A CA 1
ATOM 596 C C . LEU A 1 85 ? 15.693 -0.568 -2.847 1.00 95.31 85 LEU A C 1
ATOM 598 O O . LEU A 1 85 ? 15.062 -0.891 -3.858 1.00 95.31 85 LEU A O 1
ATOM 602 N N . PRO A 1 86 ? 15.270 -0.918 -1.613 1.00 95.31 86 PRO A N 1
ATOM 603 C CA . PRO A 1 86 ? 14.076 -1.735 -1.378 1.00 95.31 86 PRO A CA 1
ATOM 604 C C . PRO A 1 86 ? 12.787 -1.125 -1.937 1.00 95.31 86 PRO A C 1
ATOM 606 O O . PRO A 1 86 ? 11.929 -1.858 -2.418 1.00 95.31 86 PRO A O 1
ATOM 609 N N . VAL A 1 87 ? 12.655 0.207 -1.905 1.00 96.38 87 VAL A N 1
ATOM 610 C CA . VAL A 1 87 ? 11.480 0.913 -2.446 1.00 96.38 87 VAL A CA 1
ATOM 611 C C . VAL A 1 87 ? 11.315 0.665 -3.950 1.00 96.38 87 VAL A C 1
ATOM 613 O O . VAL A 1 87 ? 10.201 0.433 -4.412 1.00 96.38 87 VAL A O 1
ATOM 616 N N . VAL A 1 88 ? 12.420 0.621 -4.704 1.00 97.75 88 VAL A N 1
ATOM 617 C CA . VAL A 1 88 ? 12.406 0.327 -6.146 1.00 97.75 88 VAL A CA 1
ATOM 618 C C . VAL A 1 88 ? 12.010 -1.126 -6.385 1.00 97.75 88 VAL A C 1
ATOM 620 O O . VAL A 1 88 ? 11.103 -1.381 -7.176 1.00 97.75 88 VAL A O 1
ATOM 623 N N . ARG A 1 89 ? 12.614 -2.069 -5.646 1.00 97.75 89 ARG A N 1
ATOM 624 C CA . ARG A 1 89 ? 12.282 -3.499 -5.758 1.00 97.75 89 ARG A CA 1
ATOM 625 C C . ARG A 1 89 ? 10.800 -3.756 -5.490 1.00 97.75 89 ARG A C 1
ATOM 627 O O . ARG A 1 89 ? 10.139 -4.423 -6.278 1.00 97.75 89 ARG A O 1
ATOM 634 N N . THR A 1 90 ? 10.267 -3.190 -4.408 1.00 97.88 90 THR A N 1
ATOM 635 C CA . THR A 1 90 ? 8.859 -3.356 -4.029 1.00 97.88 90 THR A CA 1
ATOM 636 C C . THR A 1 90 ? 7.919 -2.707 -5.043 1.00 97.88 90 THR A C 1
ATOM 638 O O . THR A 1 90 ? 6.945 -3.341 -5.435 1.00 97.88 90 THR A O 1
ATOM 641 N N . ALA A 1 91 ? 8.209 -1.488 -5.518 1.00 98.25 91 ALA A N 1
ATOM 642 C CA . ALA A 1 91 ? 7.360 -0.822 -6.509 1.00 98.25 91 ALA A CA 1
ATOM 643 C C . ALA A 1 91 ? 7.342 -1.581 -7.849 1.00 98.25 91 ALA A C 1
ATOM 645 O O . ALA A 1 91 ? 6.295 -1.690 -8.487 1.00 98.25 91 ALA A O 1
ATOM 646 N N . ALA A 1 92 ? 8.483 -2.142 -8.265 1.00 98.19 92 ALA A N 1
ATOM 647 C CA . ALA A 1 92 ? 8.584 -2.958 -9.473 1.00 98.19 92 ALA A CA 1
ATOM 648 C C . ALA A 1 92 ? 7.838 -4.291 -9.327 1.00 98.19 92 ALA A C 1
ATOM 650 O O . ALA A 1 92 ? 7.122 -4.699 -10.243 1.00 98.19 92 ALA A O 1
ATOM 651 N N . LEU A 1 93 ? 7.962 -4.941 -8.166 1.00 98.00 93 LEU A N 1
ATOM 652 C CA . LEU A 1 93 ? 7.239 -6.170 -7.851 1.00 98.00 93 LEU A CA 1
ATOM 653 C C . LEU A 1 93 ? 5.723 -5.942 -7.846 1.00 98.00 93 LEU A C 1
ATOM 655 O O . LEU A 1 93 ? 4.993 -6.720 -8.455 1.00 98.00 93 LEU A O 1
ATOM 659 N N . ASP A 1 94 ? 5.259 -4.857 -7.225 1.00 98.06 94 ASP A N 1
ATOM 660 C CA . ASP A 1 94 ? 3.849 -4.460 -7.211 1.00 98.06 94 ASP A CA 1
ATOM 661 C C . ASP A 1 94 ? 3.333 -4.174 -8.632 1.00 98.06 94 ASP A C 1
ATOM 663 O O . ASP A 1 94 ? 2.288 -4.685 -9.034 1.00 98.06 94 ASP A O 1
ATOM 667 N N . ALA A 1 95 ? 4.111 -3.455 -9.452 1.00 98.19 95 ALA A N 1
ATOM 668 C CA . ALA A 1 95 ? 3.737 -3.140 -10.834 1.00 98.19 95 ALA A CA 1
ATOM 669 C C . ALA A 1 95 ? 3.613 -4.409 -11.683 1.00 98.19 95 ALA A C 1
ATOM 671 O O . ALA A 1 95 ? 2.658 -4.563 -12.447 1.00 98.19 95 ALA A O 1
ATOM 672 N N . TYR A 1 96 ? 4.568 -5.328 -11.536 1.00 98.12 96 TYR A N 1
ATOM 673 C CA . TYR A 1 96 ? 4.564 -6.605 -12.233 1.00 98.12 96 TYR A CA 1
ATOM 674 C C . TYR A 1 96 ? 3.384 -7.472 -11.798 1.00 98.12 96 TYR A C 1
ATOM 676 O O . TYR A 1 96 ? 2.607 -7.910 -12.646 1.00 98.12 96 TYR A O 1
ATOM 684 N N . LEU A 1 97 ? 3.183 -7.675 -10.495 1.00 96.94 97 LEU A N 1
ATOM 685 C CA . LEU A 1 97 ? 2.077 -8.490 -9.996 1.00 96.94 97 LEU A CA 1
ATOM 686 C C . LEU A 1 97 ? 0.724 -7.890 -10.373 1.00 96.94 97 LEU A C 1
ATOM 688 O O . LEU A 1 97 ? -0.140 -8.631 -10.821 1.00 96.94 97 LEU A O 1
ATOM 692 N N . MET A 1 98 ? 0.548 -6.571 -10.310 1.00 96.69 98 MET A N 1
ATOM 693 C CA . MET A 1 98 ? -0.688 -5.918 -10.748 1.00 96.69 98 MET A CA 1
ATOM 694 C C . MET A 1 98 ? -0.895 -6.001 -12.268 1.00 96.69 98 MET A C 1
ATOM 696 O O . MET A 1 98 ? -2.030 -6.078 -12.733 1.00 96.69 98 MET A O 1
ATOM 700 N N . HIS A 1 99 ? 0.182 -6.030 -13.058 1.00 96.44 99 HIS A N 1
ATOM 701 C CA . HIS A 1 99 ? 0.105 -6.276 -14.498 1.00 96.44 99 HIS A CA 1
ATOM 702 C C . HIS A 1 99 ? -0.309 -7.723 -14.822 1.00 96.44 99 HIS A C 1
ATOM 704 O O . HIS A 1 99 ? -1.002 -7.958 -15.814 1.00 96.44 99 HIS A O 1
ATOM 710 N N . ARG A 1 100 ? 0.103 -8.697 -13.999 1.00 95.50 100 ARG A N 1
ATOM 711 C CA . ARG A 1 100 ? -0.196 -10.127 -14.194 1.00 95.50 100 ARG A CA 1
ATOM 712 C C . ARG A 1 100 ? -1.514 -10.573 -13.562 1.00 95.50 100 ARG A C 1
ATOM 714 O O . ARG A 1 100 ? -2.191 -11.422 -14.130 1.00 95.50 100 ARG A O 1
ATOM 721 N N . LEU A 1 101 ? -1.857 -10.003 -12.414 1.00 94.69 101 LEU A N 1
ATOM 722 C CA . LEU A 1 101 ? -2.988 -10.342 -11.554 1.00 94.69 101 LEU A CA 1
ATOM 723 C C . LEU A 1 101 ? -3.751 -9.055 -11.173 1.00 94.69 101 LEU A C 1
ATOM 725 O O . LEU A 1 101 ? -3.788 -8.671 -10.001 1.00 94.69 101 LEU A O 1
ATOM 729 N N . PRO A 1 102 ? -4.333 -8.332 -12.147 1.00 94.31 102 PRO A N 1
ATOM 730 C CA . PRO A 1 102 ? -4.991 -7.057 -11.884 1.00 94.31 102 PRO A CA 1
ATOM 731 C C . PRO A 1 102 ? -6.203 -7.233 -10.968 1.00 94.31 102 PRO A C 1
ATOM 733 O O . PRO A 1 102 ? -6.983 -8.168 -11.150 1.00 94.31 102 PRO A O 1
ATOM 736 N N . HIS A 1 103 ? -6.425 -6.283 -10.052 1.00 92.69 103 HIS A N 1
ATOM 737 C CA . HIS A 1 103 ? -7.569 -6.257 -9.128 1.00 92.69 103 HIS A CA 1
ATOM 738 C C . HIS A 1 103 ? -8.914 -6.096 -9.856 1.00 92.69 103 HIS A C 1
ATOM 740 O O . HIS A 1 103 ? -9.534 -5.035 -9.888 1.00 92.69 103 HIS A O 1
ATOM 746 N N . THR A 1 104 ? -9.375 -7.193 -10.436 1.00 94.00 104 THR A N 1
ATOM 747 C CA . THR A 1 104 ? -10.600 -7.325 -11.220 1.00 94.00 104 THR A CA 1
ATOM 748 C C . THR A 1 104 ? -11.392 -8.531 -10.715 1.00 94.00 104 THR A C 1
ATOM 750 O O . THR A 1 104 ? -10.798 -9.437 -10.123 1.00 94.00 104 THR A O 1
ATOM 753 N N . PRO A 1 105 ? -12.708 -8.612 -10.986 1.00 95.12 105 PRO A N 1
ATOM 754 C CA . PRO A 1 105 ? -13.502 -9.790 -10.632 1.00 95.12 105 PRO A CA 1
ATOM 755 C C . PRO A 1 105 ? -12.941 -11.103 -11.187 1.00 95.12 105 PRO A C 1
ATOM 757 O O . PRO A 1 105 ? -12.980 -12.118 -10.499 1.00 95.12 105 PRO A O 1
ATOM 760 N N . ALA A 1 106 ? -12.339 -11.072 -12.382 1.00 95.12 106 ALA A N 1
ATOM 761 C CA . ALA A 1 106 ? -11.675 -12.231 -12.985 1.00 95.12 106 ALA A CA 1
ATOM 762 C C . ALA A 1 106 ? -10.478 -12.755 -12.163 1.00 95.12 106 ALA A C 1
ATOM 764 O O . ALA A 1 106 ? -10.124 -13.921 -12.282 1.00 95.12 106 ALA A O 1
ATOM 765 N N . HIS A 1 107 ? -9.893 -11.914 -11.306 1.00 93.69 107 HIS A N 1
ATOM 766 C CA . HIS A 1 107 ? -8.803 -12.258 -10.388 1.00 93.69 107 HIS A CA 1
ATOM 767 C C 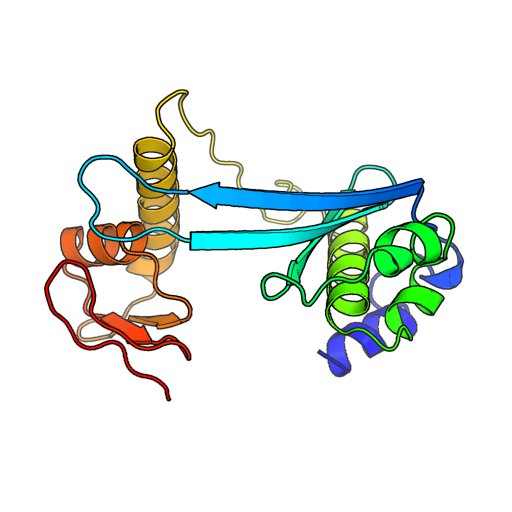. HIS A 1 107 ? -9.255 -12.209 -8.917 1.00 93.69 107 HIS A C 1
ATOM 769 O O . HIS A 1 107 ? -8.447 -12.005 -8.015 1.00 93.69 107 HIS A O 1
ATOM 775 N N . GLY A 1 108 ? -10.559 -12.361 -8.659 1.00 91.94 108 GLY A N 1
ATOM 776 C CA . GLY A 1 108 ? -11.115 -12.484 -7.308 1.00 91.94 108 GLY A CA 1
ATOM 777 C C . GLY A 1 108 ? -11.321 -11.169 -6.550 1.00 91.94 108 GLY A C 1
ATOM 778 O O . GLY A 1 108 ? -11.734 -11.198 -5.392 1.00 91.94 108 GLY A O 1
ATOM 779 N N . ALA A 1 10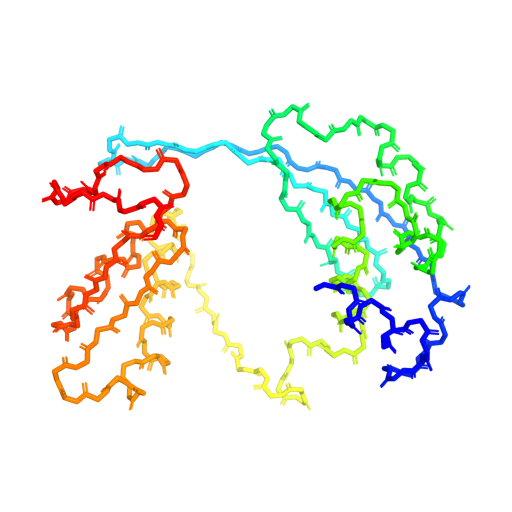9 ? -11.084 -10.010 -7.171 1.00 93.12 109 ALA A N 1
ATOM 780 C CA . ALA A 1 109 ? -11.316 -8.720 -6.527 1.00 93.12 109 ALA A CA 1
ATOM 781 C C . ALA A 1 109 ? -12.749 -8.218 -6.757 1.00 93.12 109 ALA A C 1
ATOM 783 O O . ALA A 1 109 ? -13.261 -8.230 -7.876 1.00 93.12 109 ALA A O 1
ATOM 784 N N . ARG A 1 110 ? -13.388 -7.688 -5.708 1.00 91.62 110 ARG A N 1
ATOM 785 C CA . ARG A 1 110 ? -14.697 -7.029 -5.812 1.00 91.62 110 ARG A CA 1
ATOM 786 C C . ARG A 1 110 ? -14.527 -5.510 -5.722 1.00 91.62 110 ARG A C 1
ATOM 788 O O . ARG A 1 110 ? -14.113 -5.028 -4.667 1.00 91.62 110 ARG A O 1
ATOM 795 N N . PRO A 1 111 ? -14.846 -4.744 -6.781 1.00 92.31 111 PRO A N 1
ATOM 796 C CA . PRO A 1 111 ? -14.725 -3.295 -6.732 1.00 92.31 111 PRO A CA 1
ATOM 797 C C . PRO A 1 111 ? -15.719 -2.706 -5.727 1.00 92.31 111 PRO A C 1
ATOM 799 O O . PRO A 1 111 ? -16.865 -3.148 -5.624 1.00 92.31 111 PRO A O 1
ATOM 802 N N . LEU A 1 112 ? -15.276 -1.676 -5.009 1.00 91.75 112 LEU A N 1
ATOM 803 C CA . LEU A 1 112 ? -16.111 -0.883 -4.118 1.00 91.75 112 LEU A CA 1
ATOM 804 C C . LEU A 1 112 ? -16.020 0.584 -4.533 1.00 91.75 112 LEU A C 1
ATOM 806 O O . LEU A 1 112 ? -14.968 1.211 -4.399 1.00 91.75 112 LEU A O 1
ATOM 810 N N . ALA A 1 113 ? -17.129 1.132 -5.022 1.00 92.56 113 ALA A N 1
ATOM 811 C CA . ALA A 1 113 ? -17.213 2.548 -5.339 1.00 92.56 113 ALA A CA 1
ATOM 812 C C . ALA A 1 113 ? -17.227 3.377 -4.048 1.00 92.56 113 ALA A C 1
ATOM 814 O O . ALA A 1 113 ? -18.025 3.133 -3.142 1.00 92.56 113 ALA A O 1
ATOM 815 N N . LEU A 1 114 ? -16.351 4.377 -3.976 1.00 93.38 114 LEU A N 1
ATOM 816 C CA . LEU A 1 114 ? -16.377 5.380 -2.918 1.00 93.38 114 LEU A CA 1
ATOM 817 C C . LEU A 1 114 ? -17.137 6.602 -3.421 1.00 93.38 114 LEU A C 1
ATOM 819 O O . LEU A 1 114 ? -16.864 7.093 -4.516 1.00 93.38 114 LEU A O 1
ATOM 823 N N . ALA A 1 115 ? -18.060 7.110 -2.606 1.00 93.12 115 ALA A N 1
ATOM 824 C CA . ALA A 1 115 ? -18.737 8.361 -2.905 1.00 93.12 115 ALA A CA 1
ATOM 825 C C . ALA A 1 115 ? -17.732 9.521 -3.034 1.00 93.12 115 ALA A C 1
ATOM 827 O O . ALA A 1 115 ? -16.636 9.513 -2.452 1.00 93.12 115 ALA A O 1
ATOM 828 N N . ALA A 1 116 ? -18.128 10.547 -3.787 1.00 93.81 116 ALA A N 1
ATOM 829 C CA . ALA A 1 116 ? -17.482 11.847 -3.687 1.00 93.81 116 ALA A CA 1
ATOM 830 C C . ALA A 1 116 ? -17.593 12.370 -2.243 1.00 93.81 116 ALA A C 1
ATOM 832 O O . ALA A 1 116 ? -18.500 11.990 -1.506 1.00 93.81 116 ALA A O 1
ATOM 833 N N . GLY A 1 117 ? -16.646 13.210 -1.832 1.00 92.44 117 GLY A N 1
ATOM 834 C CA . GLY A 1 117 ? -16.586 13.710 -0.461 1.00 92.44 117 GLY A CA 1
ATOM 835 C C . GLY A 1 117 ? -15.170 14.039 -0.011 1.00 92.44 117 GLY A C 1
ATOM 836 O O . GLY A 1 117 ? -14.192 13.859 -0.755 1.00 92.44 117 GLY A O 1
ATOM 837 N N . ALA A 1 118 ? -15.075 14.511 1.226 1.00 91.69 118 ALA A N 1
ATOM 838 C CA . ALA A 1 118 ? -13.839 14.877 1.889 1.00 91.69 118 ALA A CA 1
ATOM 839 C C . ALA A 1 118 ? -12.937 13.657 2.130 1.00 91.69 118 ALA A C 1
ATOM 841 O O . ALA A 1 118 ? -13.368 12.501 2.196 1.00 91.69 118 ALA A O 1
ATOM 842 N N . SER A 1 119 ? -11.641 13.919 2.308 1.00 88.62 119 SER A N 1
ATOM 843 C CA . SER A 1 119 ? -10.641 12.863 2.507 1.00 88.62 119 SER A CA 1
ATOM 844 C C . SER A 1 119 ? -10.939 11.985 3.735 1.00 88.62 119 SER A C 1
ATOM 846 O O . SER A 1 119 ? -10.817 10.759 3.666 1.00 88.62 119 SER A O 1
ATOM 848 N N . LEU A 1 120 ? -11.428 12.586 4.829 1.00 89.62 120 LEU A N 1
ATOM 849 C CA . LEU A 1 120 ? -11.808 11.854 6.041 1.00 89.62 120 LEU A CA 1
ATOM 850 C C . LEU A 1 120 ? -13.014 10.926 5.814 1.00 89.62 120 LEU A C 1
ATOM 852 O O . LEU A 1 120 ? -13.013 9.790 6.287 1.00 89.62 120 LEU A O 1
ATOM 856 N N . GLU A 1 121 ? -14.020 11.369 5.058 1.00 93.50 121 GLU A N 1
ATOM 857 C CA . GLU A 1 121 ? -15.202 10.560 4.728 1.00 93.50 121 GLU A CA 1
ATOM 858 C C . GLU A 1 121 ? -14.809 9.334 3.902 1.00 93.50 121 GLU A C 1
ATOM 860 O O . GLU A 1 121 ? -15.193 8.207 4.225 1.00 93.50 121 GLU A O 1
ATOM 865 N N . LYS A 1 122 ? -13.949 9.535 2.895 1.00 93.69 122 LYS A N 1
ATOM 866 C CA . LYS A 1 122 ? -13.384 8.449 2.083 1.00 93.69 122 LYS A CA 1
ATOM 867 C C . LYS A 1 122 ? -12.540 7.488 2.923 1.00 93.69 122 LYS A C 1
ATOM 869 O O . LYS A 1 122 ? -12.629 6.278 2.731 1.00 93.69 122 LYS A O 1
ATOM 874 N N . SER A 1 123 ? -11.744 8.006 3.861 1.00 92.38 123 SER A N 1
ATOM 875 C CA . SER A 1 123 ? -10.946 7.194 4.789 1.00 92.38 123 SER A CA 1
ATOM 876 C C . SER A 1 123 ? -11.830 6.296 5.660 1.00 92.38 123 SER A C 1
ATOM 878 O O . SER A 1 123 ? -11.617 5.085 5.714 1.00 92.38 123 SER A O 1
ATOM 880 N N . ARG A 1 124 ? -12.887 6.856 6.262 1.00 94.56 124 ARG A N 1
ATOM 881 C CA . ARG A 1 124 ? -13.873 6.103 7.054 1.00 94.56 124 ARG A CA 1
ATOM 882 C C . ARG A 1 124 ? -14.639 5.073 6.224 1.00 94.56 124 ARG A C 1
ATOM 884 O O . ARG A 1 124 ? -14.889 3.972 6.704 1.00 94.56 124 ARG A O 1
ATOM 891 N N . ALA A 1 125 ? -15.000 5.400 4.983 1.00 96.25 125 ALA A N 1
ATOM 892 C CA . ALA A 1 125 ? -15.675 4.462 4.089 1.00 96.25 125 ALA A CA 1
ATOM 893 C C . ALA A 1 125 ? -14.801 3.238 3.765 1.00 96.25 125 ALA A C 1
ATOM 895 O O . ALA A 1 125 ? -15.283 2.110 3.867 1.00 96.25 125 ALA A O 1
ATOM 896 N N . ARG A 1 126 ? -13.510 3.440 3.461 1.00 95.62 126 ARG A N 1
ATOM 897 C CA . ARG A 1 126 ? -12.558 2.33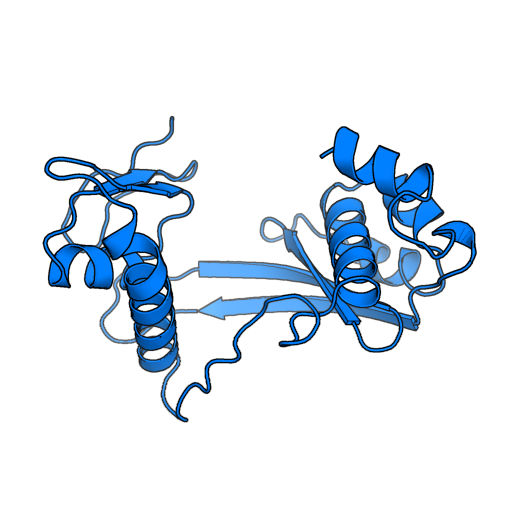2 3.258 1.00 95.62 126 ARG A CA 1
ATOM 898 C C . ARG A 1 126 ? -12.373 1.495 4.521 1.00 95.62 126 ARG A C 1
ATOM 900 O O . ARG A 1 126 ? -12.416 0.274 4.441 1.00 95.62 126 ARG A O 1
ATOM 907 N N . ALA A 1 127 ? -12.213 2.142 5.674 1.00 96.62 127 ALA A N 1
ATOM 908 C CA . ALA A 1 127 ? -12.072 1.460 6.956 1.00 96.62 127 ALA A CA 1
ATOM 909 C C . ALA A 1 127 ? -13.257 0.531 7.256 1.00 96.62 127 ALA A C 1
ATOM 911 O O . ALA A 1 127 ? -13.050 -0.634 7.581 1.00 96.62 127 ALA A O 1
ATOM 912 N N . ARG A 1 128 ? -14.496 1.012 7.077 1.00 96.81 128 ARG A N 1
ATOM 913 C CA . ARG A 1 128 ? -15.696 0.174 7.242 1.00 96.81 128 ARG A CA 1
ATOM 914 C C . ARG A 1 128 ? -15.688 -1.028 6.305 1.00 96.81 128 ARG A C 1
ATOM 916 O O . ARG A 1 128 ? -15.922 -2.134 6.767 1.00 96.81 128 ARG A O 1
ATOM 923 N N . ALA A 1 129 ? -15.349 -0.826 5.033 1.00 95.62 129 ALA A N 1
ATOM 924 C CA . ALA A 1 129 ? -15.288 -1.917 4.067 1.00 95.62 129 ALA A CA 1
ATOM 925 C C . ALA A 1 129 ? -14.244 -2.986 4.427 1.00 95.62 129 ALA A C 1
ATOM 927 O O . ALA A 1 129 ? -14.508 -4.174 4.270 1.00 95.62 129 ALA A O 1
ATOM 928 N N . VAL A 1 130 ? -13.077 -2.580 4.939 1.00 95.31 130 VAL A N 1
ATOM 929 C CA . VAL A 1 130 ? -12.061 -3.515 5.448 1.00 95.31 130 VAL A CA 1
ATOM 930 C C . VAL A 1 130 ? -12.593 -4.281 6.660 1.00 95.31 130 VAL A C 1
ATOM 932 O O . VAL A 1 130 ? -12.476 -5.503 6.712 1.00 95.31 130 VAL A O 1
ATOM 935 N N . VAL A 1 131 ? -13.229 -3.593 7.613 1.00 96.69 131 VAL A N 1
ATOM 936 C CA . VAL A 1 131 ? -13.818 -4.239 8.796 1.00 96.69 131 VAL A CA 1
ATOM 937 C C . VAL A 1 131 ? -14.960 -5.184 8.420 1.00 96.69 131 VAL A C 1
ATOM 939 O O . VAL A 1 131 ? -15.079 -6.239 9.030 1.00 96.69 131 VAL A O 1
ATOM 942 N N . ASP A 1 132 ? -15.760 -4.872 7.400 1.00 94.81 132 ASP A N 1
ATOM 943 C CA . ASP A 1 132 ? -16.823 -5.757 6.906 1.00 94.81 132 ASP A CA 1
ATOM 944 C C . ASP A 1 132 ? -16.280 -7.075 6.337 1.00 94.81 132 ASP A C 1
ATOM 946 O O . ASP A 1 132 ? -16.932 -8.109 6.471 1.00 94.81 132 ASP A O 1
ATOM 950 N N . LEU A 1 133 ? -15.083 -7.060 5.741 1.00 93.44 133 LEU A N 1
ATOM 951 C CA . LEU A 1 133 ? -14.396 -8.277 5.296 1.00 93.44 133 LEU A CA 1
ATOM 952 C C . LEU A 1 133 ? -13.801 -9.060 6.471 1.00 93.44 133 LEU A C 1
ATOM 954 O O . LEU A 1 133 ? -13.814 -10.286 6.459 1.00 93.44 133 LEU A O 1
ATOM 958 N N . LEU A 1 134 ? -13.284 -8.353 7.477 1.00 94.50 134 LEU A N 1
ATOM 959 C CA . LEU A 1 134 ? -12.578 -8.947 8.609 1.00 94.50 134 LEU A CA 1
ATOM 960 C C . LEU A 1 134 ? -13.517 -9.521 9.675 1.00 94.50 134 LEU A C 1
ATOM 962 O O . LEU A 1 134 ? -13.239 -10.583 10.218 1.00 94.50 134 LEU A O 1
ATOM 966 N N . ALA A 1 135 ? -14.611 -8.828 10.000 1.00 94.00 135 ALA A N 1
ATOM 967 C CA . ALA A 1 135 ? -15.463 -9.148 11.146 1.00 94.00 135 ALA A CA 1
ATOM 968 C C . ALA A 1 135 ? -15.970 -10.605 11.166 1.00 94.00 135 ALA A C 1
ATOM 970 O O . ALA A 1 135 ? -15.916 -11.210 12.235 1.00 94.00 135 ALA A O 1
ATOM 971 N N . PRO A 1 136 ? -16.381 -11.218 10.033 1.00 94.56 136 PRO A N 1
ATOM 972 C CA . PRO A 1 136 ? -16.794 -12.625 10.012 1.00 94.56 136 PRO A CA 1
ATOM 973 C C . PRO A 1 136 ? -15.664 -13.619 10.321 1.00 94.56 136 PRO A C 1
ATOM 975 O O . PRO A 1 136 ? -15.937 -14.770 10.643 1.00 94.56 136 PRO A O 1
ATOM 978 N N . MET A 1 137 ? -14.402 -13.196 10.192 1.00 94.69 137 MET A N 1
ATOM 979 C CA . MET A 1 137 ? -13.215 -14.028 10.414 1.00 94.69 137 MET A CA 1
ATOM 980 C C . MET A 1 137 ? -12.721 -13.972 11.866 1.00 94.69 137 MET A C 1
ATOM 982 O O . MET A 1 137 ? -11.884 -14.785 12.254 1.00 94.69 137 MET A O 1
ATOM 986 N N . VAL A 1 138 ? -13.200 -13.015 12.670 1.00 95.06 138 VAL A N 1
ATOM 987 C CA . VAL A 1 138 ? -12.767 -12.855 14.063 1.00 95.06 138 VAL A CA 1
ATOM 988 C C . VAL A 1 138 ? -13.588 -13.796 14.952 1.00 95.06 138 VAL A C 1
ATOM 990 O O . VAL A 1 138 ? -14.804 -13.626 15.050 1.00 95.06 138 VAL A O 1
ATOM 993 N N . PRO A 1 139 ? -12.965 -14.781 15.626 1.00 93.75 139 PRO A N 1
ATOM 994 C CA . PRO A 1 139 ? -13.688 -15.667 16.530 1.00 93.75 139 PRO A CA 1
ATOM 995 C C . PRO A 1 139 ? -14.212 -14.905 17.754 1.00 93.75 139 PRO A C 1
ATOM 997 O O . PRO A 1 139 ? -13.711 -13.835 18.105 1.00 93.75 139 PRO A O 1
ATOM 1000 N N . ALA A 1 140 ? -15.197 -15.476 18.451 1.00 91.00 140 ALA A N 1
ATOM 1001 C CA . ALA A 1 140 ? -15.681 -14.925 19.716 1.00 91.00 140 ALA A CA 1
ATOM 1002 C C . ALA A 1 140 ? -14.524 -14.767 20.723 1.00 91.00 140 ALA A C 1
ATOM 1004 O O . ALA A 1 140 ? -13.751 -15.696 20.943 1.00 91.00 140 ALA A O 1
ATOM 1005 N N . GLY A 1 141 ? -14.388 -13.573 21.309 1.00 90.44 141 GLY A N 1
ATOM 1006 C CA . GLY A 1 141 ? -13.260 -13.228 22.187 1.00 90.44 141 GLY A CA 1
ATOM 1007 C C . GLY A 1 141 ? -11.927 -12.977 21.463 1.00 90.44 141 GLY A C 1
ATOM 1008 O O . GLY A 1 141 ? -10.930 -12.672 22.115 1.00 90.44 141 GLY A O 1
ATOM 1009 N N . GLY A 1 142 ? -11.899 -13.079 20.132 1.00 94.56 142 GLY A N 1
ATOM 1010 C CA . GLY A 1 142 ? -10.738 -12.787 19.301 1.00 94.56 142 GLY A CA 1
ATOM 1011 C C . GLY A 1 142 ? -10.371 -11.303 19.288 1.00 94.56 142 GLY A C 1
ATOM 1012 O O . GLY A 1 142 ? -11.171 -10.425 19.620 1.00 94.56 142 GLY A O 1
ATOM 1013 N N . ARG A 1 143 ? -9.130 -11.022 18.883 1.00 95.25 143 ARG A N 1
ATOM 1014 C CA . ARG A 1 143 ? -8.583 -9.667 18.799 1.00 95.25 143 ARG A CA 1
ATOM 1015 C C . ARG A 1 143 ? -7.875 -9.446 17.468 1.00 95.25 143 ARG A C 1
ATOM 1017 O O . ARG A 1 143 ? -7.205 -10.341 16.965 1.00 95.25 143 ARG A O 1
ATOM 1024 N N . VAL A 1 144 ? -7.996 -8.235 16.934 1.00 96.56 144 VAL A N 1
ATOM 1025 C CA . VAL A 1 144 ? -7.329 -7.799 15.703 1.00 96.56 144 VAL A CA 1
ATOM 1026 C C . VAL A 1 144 ? -6.026 -7.070 16.039 1.00 96.56 144 VAL A C 1
ATOM 1028 O O . VAL A 1 144 ? -6.046 -6.056 16.733 1.00 96.56 144 VAL A O 1
ATOM 1031 N N . LEU A 1 145 ? -4.889 -7.540 15.529 1.00 95.31 145 LEU A N 1
ATOM 1032 C CA . LEU A 1 145 ? -3.657 -6.748 15.528 1.00 95.31 145 LEU A CA 1
ATOM 1033 C C . LEU A 1 145 ? -3.698 -5.768 14.349 1.00 95.31 145 LEU A C 1
ATOM 1035 O O . LEU A 1 145 ? -3.852 -6.188 13.203 1.00 95.31 145 LEU A O 1
ATOM 1039 N N . VAL A 1 146 ? -3.564 -4.472 14.623 1.00 96.00 146 VAL A N 1
ATOM 1040 C CA . VAL A 1 146 ? -3.552 -3.419 13.600 1.00 96.00 146 VAL A CA 1
ATOM 1041 C C . VAL A 1 146 ? -2.138 -2.871 13.480 1.00 96.00 146 VAL A C 1
ATOM 1043 O O . VAL A 1 146 ? -1.723 -2.070 14.315 1.00 96.00 146 VAL A O 1
ATOM 1046 N N . VAL A 1 147 ? -1.415 -3.309 12.448 1.00 94.88 147 VAL A N 1
ATOM 1047 C CA . VAL A 1 147 ? -0.053 -2.847 12.138 1.00 94.88 147 VAL A CA 1
ATOM 1048 C C . VAL A 1 147 ? -0.117 -1.668 11.168 1.00 94.88 147 VAL A C 1
ATOM 1050 O O . VAL A 1 147 ? -0.717 -1.785 10.100 1.00 94.88 147 VAL A O 1
ATOM 1053 N N . GLY A 1 148 ? 0.501 -0.545 11.536 1.00 90.69 148 GLY A N 1
ATOM 1054 C CA . GLY A 1 148 ? 0.357 0.728 10.828 1.00 90.69 148 GLY A CA 1
ATOM 1055 C C . GLY A 1 148 ? -0.929 1.423 11.266 1.00 90.69 148 GLY A C 1
ATOM 1056 O O . GLY A 1 148 ? -2.010 1.176 10.724 1.00 90.69 148 GLY A O 1
ATOM 1057 N N . VAL A 1 149 ? -0.839 2.263 12.298 1.00 90.06 149 VAL A N 1
ATOM 1058 C CA . VAL A 1 149 ? -2.036 2.760 12.991 1.00 90.06 149 VAL A CA 1
ATOM 1059 C C . VAL A 1 149 ? -2.790 3.784 12.144 1.00 90.06 149 VAL A C 1
ATOM 1061 O O . VAL A 1 149 ? -2.342 4.907 11.917 1.00 90.06 149 VAL A O 1
ATOM 1064 N N . VAL A 1 150 ? -4.006 3.410 11.737 1.00 90.25 150 VAL A N 1
ATOM 1065 C CA . VAL A 1 150 ? -4.951 4.284 11.034 1.00 90.25 150 VAL A CA 1
ATOM 1066 C C . VAL A 1 150 ? -6.189 4.487 11.903 1.00 90.25 150 VAL A C 1
ATOM 1068 O O . VAL A 1 150 ? -7.014 3.586 12.049 1.00 90.25 150 VAL A O 1
ATOM 1071 N N . ASN A 1 151 ? -6.368 5.690 12.455 1.00 91.94 151 ASN A N 1
ATOM 1072 C CA . ASN A 1 151 ? -7.450 5.941 13.415 1.00 91.94 151 ASN A CA 1
ATOM 1073 C C . ASN A 1 151 ? -8.860 5.706 12.838 1.00 91.94 151 ASN A C 1
ATOM 1075 O O . ASN A 1 151 ? -9.744 5.297 13.577 1.00 91.94 151 ASN A O 1
ATOM 1079 N N . SER A 1 152 ? -9.105 5.901 11.537 1.00 94.19 152 SER A N 1
ATOM 1080 C CA . SER A 1 152 ? -10.411 5.562 10.940 1.00 94.19 152 SER A CA 1
ATOM 1081 C C . SER A 1 152 ? -10.694 4.053 10.932 1.00 94.19 152 SER A C 1
ATOM 1083 O O . SER A 1 152 ? -11.853 3.655 11.047 1.00 94.19 152 SER A O 1
ATOM 1085 N N . LEU A 1 153 ? -9.658 3.210 10.836 1.00 96.25 153 LEU A N 1
ATOM 1086 C CA . LEU A 1 153 ? -9.781 1.755 10.955 1.00 96.25 153 LEU A CA 1
ATOM 1087 C C . LEU A 1 153 ? -10.081 1.346 12.397 1.00 96.25 153 LEU A C 1
ATOM 1089 O O . LEU A 1 153 ? -10.997 0.560 12.627 1.00 96.25 153 LEU A O 1
ATOM 1093 N N . LEU A 1 154 ? -9.370 1.935 13.360 1.00 96.19 154 LEU A N 1
ATOM 1094 C CA . LEU A 1 154 ? -9.644 1.726 14.782 1.00 96.19 154 LEU A CA 1
ATOM 1095 C C . LEU A 1 154 ? -11.076 2.152 15.140 1.00 96.19 154 LEU A C 1
ATOM 1097 O O . LEU A 1 154 ? -11.808 1.387 15.759 1.00 96.19 154 LEU A O 1
ATOM 1101 N N . GLU A 1 155 ? -11.521 3.319 14.664 1.00 96.12 155 GLU A N 1
ATOM 1102 C CA . GLU A 1 155 ? -12.898 3.816 14.823 1.00 96.12 155 GLU A CA 1
ATOM 1103 C C . GLU A 1 155 ? -13.923 2.786 14.318 1.00 96.12 155 GLU A C 1
ATOM 1105 O O . GLU A 1 155 ? -14.900 2.483 15.007 1.00 96.12 155 GLU A O 1
ATOM 1110 N N . ALA A 1 156 ? -13.679 2.197 13.142 1.00 97.56 156 ALA A N 1
ATOM 1111 C CA . ALA A 1 156 ? -14.555 1.187 12.558 1.00 97.56 156 ALA A CA 1
ATOM 1112 C C . ALA A 1 156 ? -14.585 -0.118 13.377 1.00 97.56 156 ALA A C 1
ATOM 1114 O O . ALA A 1 156 ? -15.673 -0.643 13.625 1.00 97.56 156 ALA A O 1
ATOM 1115 N N . LEU A 1 157 ? -13.435 -0.611 13.854 1.00 97.00 157 LEU A N 1
ATOM 1116 C CA . LEU A 1 157 ? -13.357 -1.793 14.725 1.00 97.00 157 LEU A CA 1
ATOM 1117 C C . LEU A 1 157 ? -14.136 -1.575 16.031 1.00 97.00 157 LEU A C 1
ATOM 1119 O O . LEU A 1 157 ? -14.983 -2.399 16.385 1.00 97.00 157 LEU A O 1
ATOM 1123 N N . ARG A 1 158 ? -13.939 -0.420 16.686 1.00 95.69 158 ARG A N 1
ATOM 1124 C CA . ARG A 1 158 ? -14.681 -0.023 17.899 1.00 95.69 158 ARG A CA 1
ATOM 1125 C C . ARG A 1 158 ? -16.184 -0.009 17.668 1.00 95.69 158 ARG A C 1
ATOM 1127 O O . ARG A 1 158 ? -16.928 -0.547 18.479 1.00 95.69 158 ARG A O 1
ATOM 1134 N N . SER A 1 159 ? -16.632 0.571 16.552 1.00 95.44 159 SER A N 1
ATOM 1135 C CA . SER A 1 159 ? -18.062 0.664 16.222 1.00 95.44 159 SER A CA 1
ATOM 1136 C C . SER A 1 159 ? -18.743 -0.699 16.046 1.00 95.44 159 SER A C 1
ATOM 1138 O O . SER A 1 159 ? -19.959 -0.802 16.179 1.00 95.44 159 SER A O 1
ATOM 1140 N N . ARG A 1 160 ? -17.959 -1.750 15.770 1.00 94.06 160 ARG A N 1
ATOM 1141 C CA . ARG A 1 160 ? -18.413 -3.143 15.661 1.00 94.06 160 ARG A CA 1
ATOM 1142 C C . ARG A 1 160 ? -18.152 -3.967 16.921 1.00 94.06 160 ARG A C 1
ATOM 1144 O O . ARG A 1 160 ? -18.391 -5.169 16.905 1.00 94.06 160 ARG A O 1
ATOM 1151 N N . GLY A 1 161 ? -17.667 -3.346 17.997 1.00 94.75 161 GLY A N 1
ATOM 1152 C CA . GLY A 1 161 ? -17.331 -4.036 19.242 1.00 94.75 161 GLY A CA 1
ATOM 1153 C C . GLY A 1 161 ? -16.147 -4.999 19.115 1.00 94.75 161 GLY A C 1
ATOM 1154 O O . GLY A 1 161 ? -15.997 -5.884 19.953 1.00 94.75 161 GLY A O 1
ATOM 1155 N N . LEU A 1 162 ? -15.314 -4.857 18.078 1.00 96.44 162 LEU A N 1
ATOM 1156 C CA . LEU A 1 162 ? -14.150 -5.713 17.868 1.00 96.44 162 LEU A CA 1
ATOM 1157 C C . LEU A 1 162 ? -12.965 -5.195 18.682 1.00 96.44 162 LEU A C 1
ATOM 1159 O O . LEU A 1 162 ? -12.540 -4.048 18.527 1.00 96.44 162 LEU A O 1
ATOM 1163 N N . ALA A 1 163 ? -12.407 -6.061 19.526 1.00 96.19 163 ALA A N 1
ATOM 1164 C CA . ALA A 1 163 ? -11.182 -5.762 20.250 1.00 96.19 163 ALA A CA 1
ATOM 1165 C C . ALA A 1 163 ? -9.993 -5.679 19.282 1.00 96.19 163 ALA A C 1
ATOM 1167 O O . ALA A 1 163 ? -9.873 -6.486 18.355 1.00 96.19 163 ALA A O 1
ATOM 1168 N N . TYR A 1 164 ? -9.066 -4.757 19.541 1.00 96.81 164 TYR A N 1
ATOM 1169 C CA . TYR A 1 164 ? -7.832 -4.632 18.768 1.00 96.81 164 TYR A CA 1
ATOM 1170 C C . TYR A 1 164 ? -6.616 -4.301 19.636 1.00 96.81 164 TYR A C 1
ATOM 1172 O O . TYR A 1 164 ? -6.751 -3.889 20.787 1.00 96.81 164 TYR A O 1
ATOM 1180 N N . VAL A 1 165 ? -5.426 -4.498 19.068 1.00 96.69 165 VAL A N 1
ATOM 1181 C CA . VAL A 1 165 ? -4.154 -3.948 19.556 1.00 96.69 165 VAL A CA 1
ATOM 1182 C C . VAL A 1 165 ? -3.575 -3.054 18.455 1.00 96.69 165 VAL A C 1
ATOM 1184 O O . VAL A 1 165 ? -3.333 -3.559 17.356 1.00 96.69 165 VAL A O 1
ATOM 1187 N N . PRO A 1 166 ? -3.370 -1.749 18.704 1.00 97.06 166 PRO A N 1
ATOM 1188 C CA . PRO A 1 166 ? -2.674 -0.878 17.766 1.00 97.06 166 PRO A CA 1
ATOM 1189 C C . PRO A 1 166 ? -1.157 -1.081 17.882 1.00 97.06 166 PRO A C 1
ATOM 1191 O O . PRO A 1 166 ? -0.610 -1.017 18.983 1.00 97.06 166 PRO A O 1
ATOM 1194 N N . CYS A 1 167 ? -0.481 -1.298 16.754 1.00 96.38 167 CYS A N 1
ATOM 1195 C CA . CYS A 1 167 ? 0.965 -1.486 16.685 1.00 96.38 167 CYS A CA 1
ATOM 1196 C C . CYS A 1 167 ? 1.571 -0.657 15.545 1.00 96.38 167 CYS A C 1
ATOM 1198 O O . CYS A 1 167 ? 1.096 -0.674 14.407 1.00 96.38 167 CYS A O 1
ATOM 1200 N N . ASP A 1 168 ? 2.618 0.094 15.860 1.00 92.88 168 ASP A N 1
ATOM 1201 C CA . ASP A 1 168 ? 3.377 0.892 14.908 1.00 92.88 168 ASP A CA 1
ATOM 1202 C C . ASP A 1 168 ? 4.796 1.091 15.444 1.00 92.88 168 ASP A C 1
ATOM 1204 O O . ASP A 1 168 ? 4.973 1.426 16.616 1.00 92.88 168 ASP A O 1
ATOM 1208 N N . LEU A 1 169 ? 5.810 0.954 14.588 1.00 90.31 169 LEU A N 1
ATOM 1209 C CA . LEU A 1 169 ? 7.207 1.187 14.974 1.00 90.31 169 LEU A CA 1
ATOM 1210 C C . LEU A 1 169 ? 7.421 2.599 15.536 1.00 90.31 169 LEU A C 1
ATOM 1212 O O . LEU A 1 169 ? 8.235 2.799 16.440 1.00 90.31 169 LEU A O 1
ATOM 1216 N N . LYS A 1 170 ? 6.659 3.583 15.045 1.00 87.25 170 LYS A N 1
ATOM 1217 C CA . LYS A 1 170 ? 6.688 4.961 15.545 1.00 87.25 170 LYS A CA 1
ATOM 1218 C C . LYS A 1 170 ? 6.128 5.083 16.968 1.00 87.25 170 LYS A C 1
ATOM 1220 O O . LYS A 1 170 ? 6.455 6.035 17.680 1.00 87.25 170 LYS A O 1
ATOM 1225 N N . GLY A 1 171 ? 5.290 4.137 17.390 1.00 90.44 171 GLY A N 1
ATOM 1226 C CA . GLY A 1 171 ? 4.528 4.195 18.629 1.00 90.44 171 GLY A CA 1
ATOM 1227 C C . GLY A 1 171 ? 3.571 5.390 18.669 1.00 90.44 171 GLY A C 1
ATOM 1228 O O . GLY A 1 171 ? 3.093 5.879 17.646 1.00 90.44 171 GLY A O 1
ATOM 1229 N N . GLY A 1 172 ? 3.300 5.876 19.881 1.00 91.00 172 GLY A N 1
ATOM 1230 C CA . GLY A 1 172 ? 2.434 7.027 20.128 1.00 91.00 172 GLY A CA 1
ATOM 1231 C C . GLY A 1 172 ? 1.170 6.645 20.886 1.00 91.00 172 GLY A C 1
ATOM 1232 O O . GLY A 1 172 ? 1.144 5.656 21.621 1.00 91.00 172 GLY A O 1
ATOM 1233 N N . VAL A 1 173 ? 0.133 7.460 20.721 1.00 93.00 173 VAL A N 1
ATOM 1234 C CA . VAL A 1 173 ? -1.182 7.246 21.326 1.00 93.00 173 VAL A CA 1
ATOM 1235 C C . VAL A 1 173 ? -2.266 7.364 20.263 1.00 93.00 173 VAL A C 1
ATOM 1237 O O . VAL A 1 173 ? -2.173 8.208 19.367 1.00 93.00 173 VAL A O 1
ATOM 1240 N N . THR A 1 174 ? -3.284 6.512 20.343 1.00 92.94 174 THR A N 1
ATOM 1241 C CA . THR A 1 174 ? -4.469 6.616 19.483 1.00 92.94 174 THR A CA 1
ATOM 1242 C C . THR A 1 174 ? -5.285 7.854 19.856 1.00 92.94 174 THR A C 1
ATOM 1244 O O . THR A 1 174 ? -5.075 8.481 20.897 1.00 92.94 174 THR A O 1
ATOM 1247 N N . GLU A 1 175 ? -6.276 8.200 19.037 1.00 90.88 175 GLU A N 1
ATOM 1248 C CA . GLU A 1 175 ? -7.215 9.289 19.357 1.00 90.88 175 GLU A CA 1
ATOM 1249 C C . GLU A 1 175 ? -8.060 9.050 20.613 1.00 90.88 175 GLU A C 1
ATOM 1251 O O . GLU A 1 175 ? -8.637 9.994 21.146 1.00 90.88 175 GLU A O 1
ATOM 1256 N N . TRP A 1 176 ? -8.103 7.814 21.112 1.00 93.44 176 TRP A N 1
ATOM 1257 C CA . TRP A 1 176 ? -8.768 7.461 22.366 1.00 93.4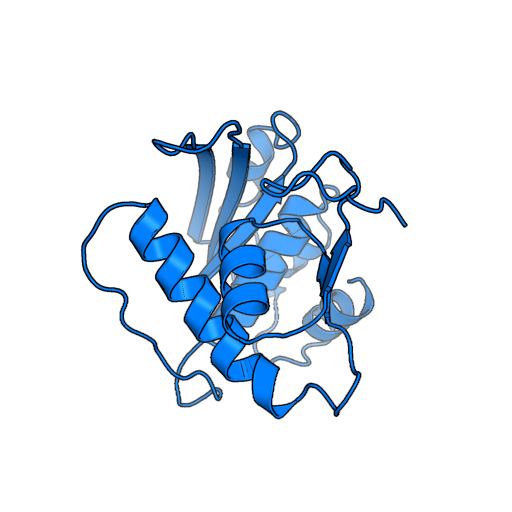4 176 TRP A CA 1
ATOM 1258 C C . TRP A 1 176 ? -7.789 7.329 23.539 1.00 93.44 176 TRP A C 1
ATOM 1260 O O . TRP A 1 176 ? -8.169 6.829 24.593 1.00 93.44 176 TRP A O 1
ATOM 1270 N N . GLY A 1 177 ? -6.537 7.768 23.370 1.00 93.06 177 GLY A N 1
ATOM 1271 C CA . GLY A 1 177 ? -5.515 7.736 24.418 1.00 93.06 177 GLY A CA 1
ATOM 1272 C C . GLY A 1 177 ? -4.919 6.351 24.677 1.00 93.06 177 GLY A C 1
ATOM 1273 O O . GLY A 1 177 ? -4.273 6.148 25.700 1.00 93.06 177 GLY A O 1
ATOM 1274 N N . GLU A 1 178 ? -5.121 5.390 23.774 1.00 95.00 178 GLU A N 1
ATOM 1275 C CA . GLU A 1 178 ? -4.559 4.044 23.910 1.00 95.00 178 GLU A CA 1
ATOM 1276 C C . GLU A 1 178 ? -3.094 4.058 23.470 1.00 95.00 178 GLU A C 1
ATOM 1278 O O . GLU A 1 178 ? -2.764 4.632 22.431 1.00 95.00 178 GLU A O 1
ATOM 1283 N N . ALA A 1 179 ? -2.210 3.418 24.235 1.00 96.12 179 ALA A N 1
ATOM 1284 C CA . ALA A 1 179 ? -0.807 3.298 23.857 1.00 96.12 179 ALA A CA 1
ATOM 1285 C C . ALA A 1 179 ? -0.652 2.415 22.610 1.00 96.12 179 ALA A C 1
ATOM 1287 O O . ALA A 1 179 ? -1.232 1.331 22.529 1.00 96.12 179 ALA A O 1
ATOM 1288 N N . VAL A 1 180 ? 0.150 2.876 21.652 1.00 96.62 180 VAL A N 1
ATOM 1289 C CA . VAL A 1 180 ? 0.510 2.108 20.457 1.00 96.62 180 VAL A CA 1
ATOM 1290 C C . VAL A 1 180 ? 1.736 1.250 20.768 1.00 96.62 180 VAL A C 1
ATOM 1292 O O . VAL A 1 180 ? 2.789 1.784 21.132 1.00 96.62 180 VAL A O 1
ATOM 1295 N N . ALA A 1 181 ? 1.583 -0.070 20.636 1.00 95.94 181 ALA A N 1
ATOM 1296 C CA . ALA A 1 181 ? 2.667 -1.038 20.790 1.00 95.94 181 ALA A CA 1
ATOM 1297 C C . ALA A 1 181 ? 3.723 -0.857 19.690 1.00 95.94 181 ALA A C 1
ATOM 1299 O O . ALA A 1 181 ? 3.414 -0.336 18.617 1.00 95.94 181 ALA A O 1
ATOM 1300 N N . ARG A 1 182 ? 4.964 -1.268 19.962 1.00 93.81 182 ARG A N 1
ATOM 1301 C CA . ARG A 1 182 ? 6.086 -1.137 19.015 1.00 93.81 182 ARG A CA 1
ATOM 1302 C C . ARG A 1 182 ? 6.649 -2.485 18.553 1.00 93.81 182 ARG A C 1
ATOM 1304 O O . ARG A 1 182 ? 7.444 -2.490 17.616 1.00 93.81 182 ARG A O 1
ATOM 1311 N N . ASP A 1 183 ? 6.235 -3.577 19.193 1.00 83.06 183 ASP A N 1
ATOM 1312 C CA . ASP A 1 183 ? 6.648 -4.966 18.983 1.00 83.06 183 ASP A CA 1
ATOM 1313 C C . ASP A 1 183 ? 5.493 -5.956 19.225 1.00 83.06 183 ASP A C 1
ATOM 1315 O O . ASP A 1 183 ? 4.520 -5.600 19.936 1.00 83.06 183 ASP A O 1
#

Sequence (183 aa):
METLQQAVLDGAFGADPRSVRISTAFATSQAVRHDGRSGGYRNEVLSLRLGAAVGSCAAEPGALPPEAVTDAVGADVAALLAHPLPVVRTAALDAYLMHRLPHTPAHGARPLALAAGASLEKSRARARAVVDLLAPMVPAGGRVLVVGVVNSLLEALRSRGLAYVPCDLKGGVTEWGEAVARD

Foldseek 3Di:
DVVLLVCQCVQVLPDHLQVWAFAFKDKDWDKDDDPPDPDIDIWIKIWTATPPFIFIFIDDVPPDDPVLRVVRHGGGLNVQCVDPDPRSNRRSSRNVCCVRQPQDVVNVHDDDDDDDDDPVSSLLVVLLVVCVVCVVVADVVGEAEAEPDDQSNVVNCVVVVHHYAAEYCVWDAHPVRHTHHND

Secondary structure (DSSP, 8-state):
-HHHHHHHHTTTTSS-TTS-B-SEEEEEEEEEE-TT-S-EEEEEEEEEEETTEEEEEEE-TT-S-THHHHHHTT-BHHHHHT-SSHHHHHHHHHHHHHHHS-S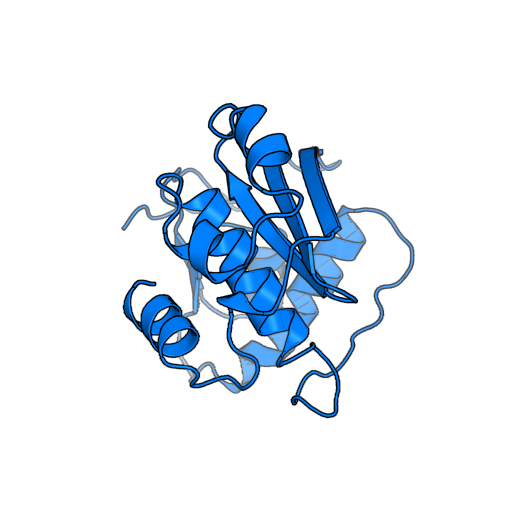SGGGT----PPPS--HHHHHHHHHHHHHHHHGGGSPTT-EEEEES--HHHHHHHHHTT-EEEEE-TT--B-TTSPBPB--

pLDDT: mean 93.34, std 5.96, range [60.19, 98.75]

Radius of gyration: 18.73 Å; chains: 1; bounding box: 39×37×46 Å